Protein AF-A0A1M7G4U4-F1 (afdb_monomer)

Structure (mmCIF, N/CA/C/O b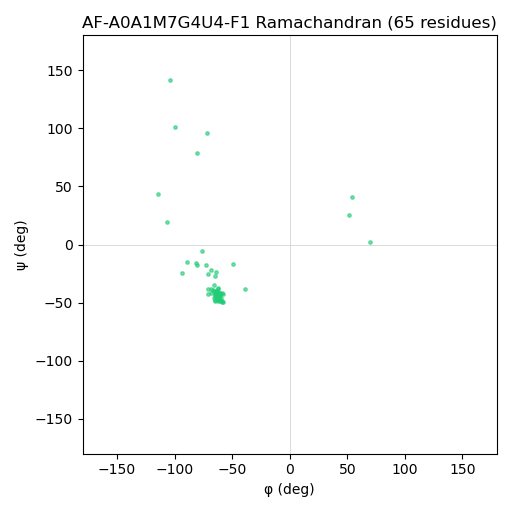ackbone):
data_AF-A0A1M7G4U4-F1
#
_entry.id   AF-A0A1M7G4U4-F1
#
loop_
_atom_site.group_PDB
_atom_site.id
_atom_site.type_symbol
_atom_site.label_atom_id
_atom_site.label_alt_id
_atom_site.label_comp_id
_atom_site.label_asym_id
_atom_site.label_entity_id
_atom_site.label_seq_id
_atom_site.pdbx_PDB_ins_code
_atom_site.Cartn_x
_atom_site.Cartn_y
_atom_site.Cartn_z
_atom_site.occupancy
_atom_site.B_iso_or_equiv
_atom_site.auth_seq_id
_atom_site.auth_comp_id
_atom_site.auth_asym_id
_atom_site.auth_atom_id
_atom_site.pdbx_PDB_model_num
ATOM 1 N N . MET A 1 1 ? 25.632 5.143 -13.366 1.00 53.72 1 MET A N 1
ATOM 2 C CA . MET A 1 1 ? 24.890 5.516 -12.139 1.00 53.72 1 MET A CA 1
ATOM 3 C C . MET A 1 1 ? 23.384 5.479 -12.400 1.00 53.72 1 MET A C 1
ATOM 5 O O . MET A 1 1 ? 22.649 5.004 -11.545 1.00 53.72 1 MET A O 1
ATOM 9 N N . ASP A 1 2 ? 22.951 5.849 -13.607 1.00 65.00 2 ASP A N 1
ATOM 10 C CA . ASP A 1 2 ? 21.553 5.854 -14.068 1.00 65.00 2 ASP A CA 1
ATOM 11 C C . ASP A 1 2 ? 20.884 4.475 -14.207 1.00 65.00 2 ASP A C 1
ATOM 13 O O . ASP A 1 2 ? 19.735 4.322 -13.806 1.00 65.00 2 ASP A O 1
ATOM 17 N N . GLU A 1 3 ? 21.580 3.441 -14.694 1.00 69.81 3 GLU A N 1
ATOM 18 C CA . GLU A 1 3 ? 20.971 2.104 -14.857 1.00 69.81 3 GLU A CA 1
ATOM 19 C C . GLU A 1 3 ? 20.639 1.422 -13.522 1.00 69.81 3 GLU A C 1
ATOM 21 O O . GLU A 1 3 ? 19.594 0.791 -13.381 1.00 69.81 3 GLU A O 1
ATOM 26 N N . ILE A 1 4 ? 21.502 1.587 -12.514 1.00 70.88 4 ILE A N 1
ATOM 27 C CA . ILE A 1 4 ? 21.297 1.016 -11.174 1.00 70.88 4 ILE A CA 1
ATOM 28 C C . ILE A 1 4 ? 20.124 1.714 -10.477 1.00 70.88 4 ILE A C 1
ATOM 30 O O . ILE A 1 4 ? 19.278 1.048 -9.881 1.00 70.88 4 ILE A O 1
ATOM 34 N N . LEU A 1 5 ? 20.039 3.043 -10.600 1.0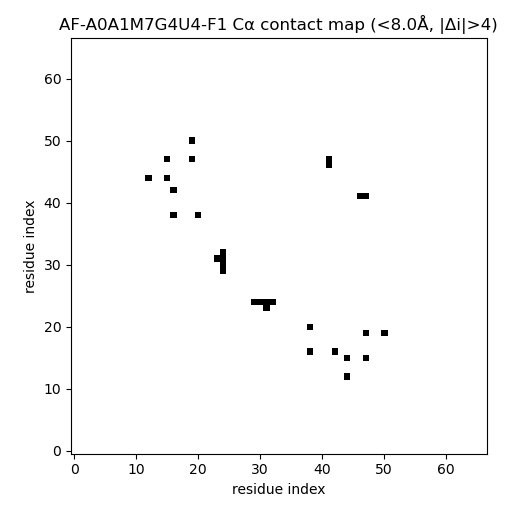0 70.56 5 LEU A N 1
ATOM 35 C CA . LEU A 1 5 ? 18.912 3.837 -10.107 1.00 70.56 5 LEU A CA 1
ATOM 36 C C . LEU A 1 5 ? 17.602 3.477 -10.820 1.00 70.56 5 LEU A C 1
ATOM 38 O O . LEU A 1 5 ? 16.576 3.342 -10.158 1.00 70.56 5 LEU A O 1
ATOM 42 N N . GLY A 1 6 ? 17.637 3.250 -12.136 1.00 71.62 6 GLY A N 1
ATOM 43 C CA . GLY A 1 6 ? 16.478 2.793 -12.904 1.00 71.62 6 GLY A CA 1
ATOM 44 C C . GLY A 1 6 ? 16.005 1.396 -12.493 1.00 71.62 6 GLY A C 1
ATOM 45 O O . GLY A 1 6 ? 14.808 1.172 -12.312 1.00 71.62 6 GLY A O 1
ATOM 46 N N . TYR A 1 7 ? 16.937 0.466 -12.268 1.00 76.31 7 TYR A N 1
ATOM 47 C CA . TYR A 1 7 ? 16.625 -0.887 -11.807 1.00 76.31 7 TYR A CA 1
ATOM 48 C C . TYR A 1 7 ? 16.033 -0.894 -10.390 1.00 76.31 7 TYR A C 1
ATOM 50 O O . TYR A 1 7 ? 15.005 -1.529 -10.149 1.00 76.31 7 TYR A O 1
ATOM 58 N N . LEU A 1 8 ? 16.641 -0.146 -9.463 1.00 75.69 8 LEU A N 1
ATOM 59 C CA . LEU A 1 8 ? 16.118 0.046 -8.108 1.00 75.69 8 LEU A CA 1
ATOM 60 C C . LEU A 1 8 ? 14.737 0.702 -8.130 1.00 75.69 8 LEU A C 1
ATOM 62 O O . LEU A 1 8 ? 13.839 0.229 -7.439 1.00 75.69 8 LEU A O 1
ATOM 66 N N . GLY A 1 9 ? 14.546 1.730 -8.959 1.00 72.06 9 GLY A N 1
ATOM 67 C CA . GLY A 1 9 ? 13.255 2.388 -9.147 1.00 72.06 9 GLY A CA 1
ATOM 68 C C . GLY A 1 9 ? 12.174 1.410 -9.605 1.00 72.06 9 GLY A C 1
ATOM 69 O O . GLY A 1 9 ? 11.126 1.317 -8.972 1.00 72.06 9 GLY A O 1
ATOM 70 N N . GLY A 1 10 ? 12.455 0.599 -10.630 1.00 72.75 10 GLY A N 1
ATOM 71 C CA . GLY A 1 10 ? 11.512 -0.407 -11.127 1.00 72.75 10 GLY A CA 1
ATOM 72 C C . GLY A 1 10 ? 11.211 -1.526 -10.121 1.00 72.75 10 GLY A C 1
ATOM 73 O O . GLY A 1 10 ? 10.079 -2.013 -10.049 1.00 72.75 10 GLY A O 1
ATOM 74 N N . LEU A 1 11 ? 12.201 -1.929 -9.319 1.00 78.19 11 LEU A N 1
ATOM 75 C CA . LEU A 1 11 ? 12.037 -2.956 -8.289 1.00 78.19 11 LEU A CA 1
ATOM 76 C C . LEU A 1 11 ? 11.197 -2.443 -7.113 1.00 78.19 11 LEU A C 1
ATOM 78 O O . LEU A 1 11 ? 10.284 -3.137 -6.662 1.00 78.19 11 LEU A O 1
ATOM 82 N N . ILE A 1 12 ? 11.452 -1.208 -6.678 1.00 73.06 12 ILE A N 1
ATOM 83 C CA . ILE A 1 12 ? 10.647 -0.505 -5.676 1.00 73.06 12 ILE A CA 1
ATOM 84 C C . ILE A 1 12 ? 9.214 -0.355 -6.187 1.00 73.06 12 ILE A C 1
ATOM 86 O O . ILE A 1 12 ? 8.279 -0.738 -5.490 1.00 73.06 12 ILE A O 1
ATOM 90 N N . GLU A 1 13 ? 9.018 0.109 -7.420 1.00 73.31 13 GLU A N 1
ATOM 91 C CA . GLU A 1 13 ? 7.682 0.320 -7.976 1.00 73.31 13 GLU A CA 1
ATOM 92 C C . GLU A 1 13 ? 6.870 -0.985 -8.037 1.00 73.31 13 GLU A C 1
ATOM 94 O O . GLU A 1 13 ? 5.706 -1.015 -7.634 1.00 73.31 13 GLU A O 1
ATOM 99 N N . ARG A 1 14 ? 7.490 -2.100 -8.450 1.00 74.44 14 ARG A N 1
ATOM 100 C CA . ARG A 1 14 ? 6.846 -3.426 -8.422 1.00 74.44 14 ARG A CA 1
ATOM 101 C C . ARG A 1 14 ? 6.535 -3.901 -7.006 1.00 74.44 14 ARG A C 1
ATOM 103 O O . ARG A 1 14 ? 5.449 -4.436 -6.780 1.00 74.44 14 ARG A O 1
ATOM 110 N N . GLY A 1 15 ? 7.458 -3.712 -6.065 1.00 72.38 15 GLY A N 1
ATOM 111 C CA . GLY A 1 15 ? 7.264 -4.100 -4.667 1.00 72.38 15 GLY A CA 1
ATOM 112 C C . GLY A 1 15 ? 6.109 -3.338 -4.018 1.00 72.38 15 GLY A C 1
ATOM 113 O O . GLY A 1 15 ? 5.194 -3.944 -3.463 1.00 72.38 15 GLY A O 1
ATOM 114 N N . PHE A 1 16 ? 6.095 -2.014 -4.173 1.00 71.00 16 PHE A N 1
ATOM 115 C CA . PHE A 1 16 ? 5.041 -1.136 -3.665 1.00 71.00 16 PHE A CA 1
ATOM 116 C C . PHE A 1 16 ? 3.678 -1.439 -4.288 1.00 71.00 16 PHE A C 1
ATOM 118 O O . PHE A 1 16 ? 2.661 -1.443 -3.599 1.00 71.00 16 PHE A O 1
ATOM 125 N N . ARG A 1 17 ? 3.658 -1.759 -5.581 1.00 71.44 17 ARG A N 1
ATOM 126 C CA . ARG A 1 17 ? 2.459 -2.160 -6.317 1.00 71.44 17 ARG A CA 1
ATOM 127 C C . ARG A 1 17 ? 1.836 -3.446 -5.757 1.00 71.44 17 ARG A C 1
ATOM 129 O O . ARG A 1 17 ? 0.631 -3.488 -5.513 1.00 71.44 17 ARG A O 1
ATOM 136 N N . LEU A 1 18 ? 2.650 -4.474 -5.512 1.00 73.50 18 LEU A N 1
ATOM 137 C CA . LEU A 1 18 ? 2.198 -5.729 -4.898 1.00 73.50 18 LEU A CA 1
ATOM 138 C C . LEU A 1 18 ? 1.737 -5.523 -3.451 1.00 73.50 18 LEU A C 1
ATOM 140 O O . LEU A 1 18 ? 0.720 -6.076 -3.034 1.00 73.50 18 LEU A O 1
ATOM 144 N N . PHE A 1 19 ? 2.457 -4.698 -2.696 1.00 73.06 19 PHE A N 1
ATOM 145 C CA . PHE A 1 19 ? 2.139 -4.428 -1.300 1.00 73.06 19 PHE A CA 1
ATOM 146 C C . PHE A 1 19 ? 0.864 -3.580 -1.141 1.00 73.06 19 PHE A C 1
ATOM 148 O O . PHE A 1 19 ? 0.028 -3.878 -0.290 1.00 73.06 19 PHE A O 1
ATOM 155 N N . GLY A 1 20 ? 0.641 -2.592 -2.012 1.00 70.50 20 GLY A N 1
ATOM 156 C CA . GLY A 1 20 ? -0.603 -1.819 -2.060 1.00 70.50 20 GLY A CA 1
ATOM 157 C C . GLY A 1 20 ? -1.826 -2.687 -2.371 1.00 70.50 20 GLY A C 1
ATOM 158 O O . GLY A 1 20 ? -2.853 -2.555 -1.709 1.00 70.50 20 GLY A O 1
ATOM 159 N N . LEU A 1 21 ? -1.702 -3.636 -3.310 1.00 72.75 21 LEU A N 1
ATOM 160 C CA . LEU A 1 21 ? -2.745 -4.639 -3.572 1.00 72.75 21 LEU A CA 1
ATOM 161 C C . LEU A 1 21 ? -3.033 -5.509 -2.358 1.00 72.75 21 LEU A C 1
ATOM 163 O O . LEU A 1 21 ? -4.191 -5.809 -2.070 1.00 72.75 21 LEU A O 1
ATOM 167 N N . TRP A 1 22 ? -1.982 -5.926 -1.659 1.00 73.81 22 TRP A N 1
ATOM 168 C CA . TRP A 1 22 ? -2.111 -6.756 -0.474 1.00 73.81 22 TRP A CA 1
ATOM 169 C C . TRP A 1 22 ? -2.855 -6.022 0.650 1.00 73.81 22 TRP A C 1
ATOM 171 O O . TRP A 1 22 ? -3.794 -6.579 1.217 1.00 73.81 22 TRP A O 1
ATOM 181 N N . ILE A 1 23 ? -2.524 -4.747 0.891 1.00 70.81 23 ILE A N 1
ATOM 182 C CA . ILE A 1 23 ? -3.241 -3.883 1.841 1.00 70.81 23 ILE A CA 1
ATOM 183 C C . ILE A 1 23 ? -4.704 -3.695 1.425 1.00 70.81 23 ILE A C 1
ATOM 185 O O . ILE A 1 23 ? -5.597 -3.869 2.249 1.00 70.81 23 ILE A O 1
ATOM 189 N N . LEU A 1 24 ? -4.971 -3.381 0.153 1.00 71.69 24 LEU A N 1
ATOM 190 C CA . LEU A 1 24 ? -6.337 -3.228 -0.363 1.00 71.69 24 LEU A CA 1
ATOM 191 C C . LEU A 1 24 ? -7.161 -4.502 -0.166 1.00 71.69 24 LEU A C 1
ATOM 193 O O . LEU A 1 24 ? -8.312 -4.435 0.264 1.00 71.69 24 LEU A O 1
ATOM 197 N N . LYS A 1 25 ? -6.564 -5.666 -0.434 1.00 71.38 25 LYS A N 1
ATOM 198 C CA . LYS A 1 25 ? -7.199 -6.970 -0.236 1.00 71.38 25 LYS A CA 1
ATOM 199 C C . LYS A 1 25 ? -7.505 -7.243 1.238 1.00 71.38 25 LYS A C 1
ATOM 201 O O . LYS A 1 25 ? -8.575 -7.766 1.529 1.00 71.38 25 LYS A O 1
ATOM 206 N N . LEU A 1 26 ? -6.600 -6.871 2.144 1.00 71.88 26 LEU A N 1
ATOM 207 C CA . LEU A 1 26 ? -6.807 -6.967 3.591 1.00 71.88 26 LEU A CA 1
ATOM 208 C C . LEU A 1 26 ? -7.935 -6.050 4.073 1.00 71.88 26 LEU A C 1
ATOM 210 O O . LEU A 1 26 ? -8.837 -6.507 4.764 1.00 71.88 26 LEU A O 1
ATOM 214 N N . LEU A 1 27 ? -7.916 -4.778 3.668 1.00 67.00 27 LEU A N 1
ATOM 215 C CA . LEU A 1 27 ? -8.915 -3.784 4.074 1.00 67.00 27 LEU A CA 1
ATOM 216 C C . LEU A 1 27 ? -10.324 -4.102 3.565 1.00 67.00 27 LEU A C 1
ATOM 218 O O . LEU A 1 27 ? -11.307 -3.679 4.164 1.00 67.00 27 LEU A O 1
ATOM 222 N N . THR A 1 28 ? -10.433 -4.824 2.452 1.00 69.00 28 THR A N 1
ATOM 223 C CA . THR A 1 28 ? -11.720 -5.163 1.828 1.00 69.00 28 THR A CA 1
ATOM 224 C C . THR A 1 28 ? -12.115 -6.627 2.016 1.00 69.00 28 THR A C 1
ATOM 226 O O . THR A 1 28 ? -12.967 -7.120 1.278 1.00 69.00 28 THR A O 1
ATOM 229 N N . ASP A 1 29 ? -11.518 -7.318 2.995 1.00 63.03 29 ASP A N 1
ATOM 230 C CA . ASP A 1 29 ? -11.874 -8.689 3.393 1.00 63.03 29 ASP A CA 1
ATOM 231 C C . ASP A 1 29 ? -11.847 -9.688 2.219 1.00 63.03 29 ASP A C 1
ATOM 233 O O . ASP A 1 29 ? -12.742 -10.499 2.002 1.00 63.03 29 ASP A O 1
ATOM 237 N N . GLY A 1 30 ? -10.844 -9.565 1.345 1.00 62.66 30 GLY A N 1
ATOM 238 C CA . GLY A 1 30 ? -10.711 -10.434 0.173 1.00 62.66 30 GLY A CA 1
ATOM 239 C C . GLY A 1 30 ? -11.771 -10.224 -0.916 1.00 62.66 30 GLY A C 1
ATOM 240 O O . GLY A 1 30 ? -11.720 -10.904 -1.943 1.00 62.66 30 GLY A O 1
ATOM 241 N N . ARG A 1 31 ? -12.691 -9.264 -0.748 1.00 62.97 31 ARG A N 1
ATOM 242 C CA . ARG A 1 31 ? -13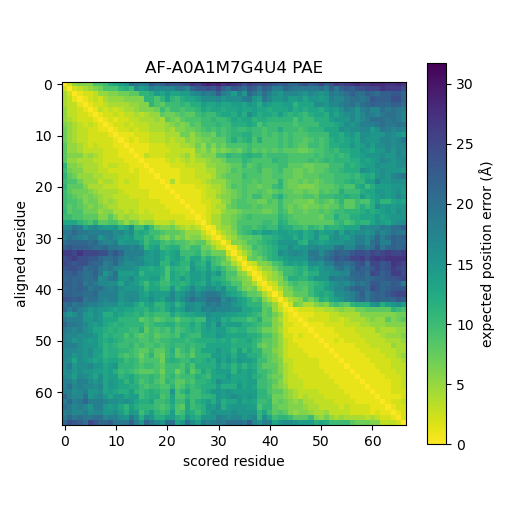.711 -8.913 -1.746 1.00 62.97 31 ARG A CA 1
ATOM 243 C C . ARG A 1 31 ? -13.118 -8.164 -2.943 1.00 62.97 31 ARG A C 1
ATOM 245 O O . ARG A 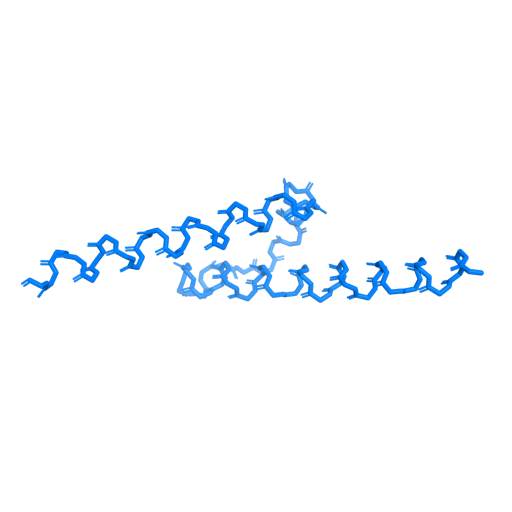1 31 ? -13.731 -8.138 -4.009 1.00 62.97 31 ARG A O 1
ATOM 252 N N . TYR A 1 32 ? -11.908 -7.613 -2.798 1.00 61.69 32 TYR A N 1
ATOM 253 C CA . TYR A 1 32 ? -11.099 -7.146 -3.925 1.00 61.69 32 TYR A CA 1
ATOM 254 C C . TYR A 1 32 ? -10.554 -8.334 -4.720 1.00 61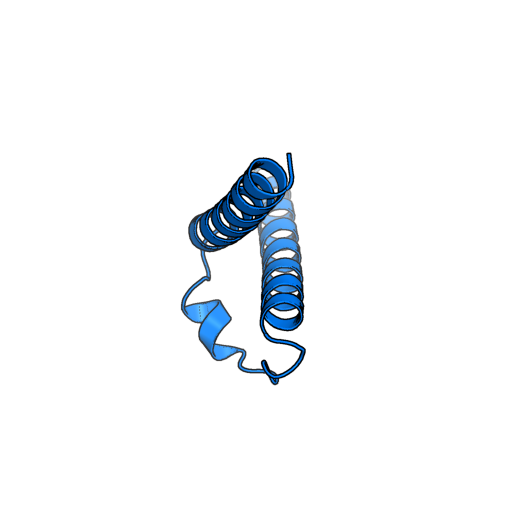.69 32 TYR A C 1
ATOM 256 O O . TYR A 1 32 ? -9.529 -8.933 -4.386 1.00 61.69 32 TYR A O 1
ATOM 264 N N . ARG A 1 33 ? -11.263 -8.678 -5.793 1.00 53.00 33 ARG A N 1
ATOM 265 C CA . ARG A 1 33 ? -10.892 -9.739 -6.725 1.00 53.00 33 ARG A CA 1
ATOM 266 C C . ARG A 1 33 ? -10.233 -9.115 -7.952 1.00 53.00 33 ARG A C 1
ATOM 268 O O . ARG A 1 33 ? -10.924 -8.575 -8.802 1.00 53.0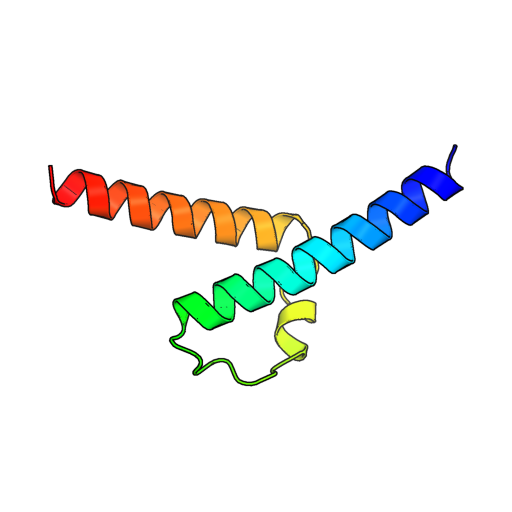0 33 ARG A O 1
ATOM 275 N N . ASP A 1 34 ? -8.904 -9.175 -8.007 1.00 58.59 34 ASP A N 1
ATOM 276 C CA . ASP A 1 34 ? -8.100 -9.077 -9.238 1.00 58.59 34 ASP A CA 1
ATOM 277 C C . ASP A 1 34 ? -8.349 -7.888 -10.189 1.00 58.59 34 ASP A C 1
ATOM 279 O O . ASP A 1 34 ? -8.027 -7.951 -11.377 1.00 58.59 34 ASP A O 1
ATOM 283 N N . THR A 1 35 ? -8.852 -6.752 -9.702 1.00 51.25 35 THR A N 1
ATOM 284 C CA . THR A 1 35 ? -9.018 -5.571 -10.558 1.00 51.25 35 THR A CA 1
ATOM 285 C C . THR A 1 35 ? -7.688 -4.830 -10.709 1.00 51.25 35 THR A C 1
ATOM 287 O O . THR A 1 35 ? -7.441 -3.792 -10.094 1.00 51.25 35 THR A O 1
ATOM 290 N N . ASN A 1 36 ? -6.834 -5.366 -11.585 1.00 51.88 36 ASN A N 1
ATOM 291 C CA . ASN A 1 36 ? -5.575 -4.783 -12.071 1.00 51.88 36 ASN A CA 1
ATOM 292 C C . ASN A 1 36 ? -5.738 -3.317 -12.555 1.00 51.88 36 ASN A C 1
ATOM 294 O O . ASN A 1 36 ? -4.767 -2.573 -12.663 1.00 51.88 36 ASN A O 1
ATOM 298 N N . SER A 1 37 ? -6.973 -2.872 -12.814 1.00 51.59 37 SER A N 1
ATOM 299 C CA . SER A 1 37 ? -7.308 -1.516 -13.258 1.00 51.59 37 SER A CA 1
ATOM 300 C C . SER A 1 37 ? -7.144 -0.426 -12.190 1.00 51.59 37 SER A C 1
ATOM 302 O O . SER A 1 37 ? -6.886 0.714 -12.558 1.00 51.59 37 SER A O 1
ATOM 304 N N . TYR A 1 38 ? -7.221 -0.721 -10.885 1.00 50.00 38 TYR A N 1
ATOM 305 C CA . TYR A 1 38 ? -7.021 0.321 -9.855 1.00 50.00 38 TYR A CA 1
ATOM 306 C C . TYR A 1 38 ? -5.547 0.629 -9.580 1.00 50.00 38 TYR A C 1
ATOM 308 O O . TYR A 1 38 ? -5.219 1.716 -9.112 1.00 50.00 38 TYR A O 1
ATOM 316 N N . LEU A 1 39 ? -4.642 -0.267 -9.978 1.00 50.19 39 LEU A N 1
ATOM 317 C CA . LEU A 1 39 ? -3.204 0.007 -10.027 1.00 50.19 39 LEU A CA 1
ATOM 318 C C . LEU A 1 39 ? -2.830 1.087 -11.032 1.00 50.19 39 LEU A C 1
ATOM 320 O O . LEU A 1 39 ? -1.794 1.718 -10.875 1.00 50.19 39 LEU A O 1
ATOM 324 N N . TYR A 1 40 ? -3.671 1.303 -12.042 1.00 50.66 40 TYR A N 1
ATOM 325 C CA . TYR A 1 40 ? -3.546 2.431 -12.959 1.00 50.66 40 TYR A CA 1
ATOM 326 C C . TYR A 1 40 ? -4.139 3.726 -12.393 1.00 50.66 40 TYR A C 1
ATOM 328 O O . TYR A 1 40 ? -3.815 4.795 -12.900 1.00 50.66 40 TYR A O 1
ATOM 336 N N . PHE A 1 41 ? -4.963 3.651 -11.340 1.00 49.03 41 PHE A N 1
ATOM 337 C CA . PHE A 1 41 ? -5.524 4.818 -10.645 1.00 49.03 41 PHE A CA 1
ATOM 338 C C . PHE A 1 41 ? -4.683 5.247 -9.428 1.00 49.03 41 PHE A C 1
ATOM 340 O O . PHE A 1 41 ? -4.663 6.419 -9.067 1.00 49.03 41 PHE A O 1
ATOM 347 N N . LEU A 1 42 ? -3.922 4.312 -8.847 1.00 51.06 42 LEU A N 1
ATOM 348 C CA . LEU A 1 42 ? -2.897 4.539 -7.822 1.00 51.06 42 LEU A CA 1
ATOM 349 C C . LEU A 1 42 ? -1.462 4.195 -8.308 1.00 51.06 42 LEU A C 1
ATOM 351 O O .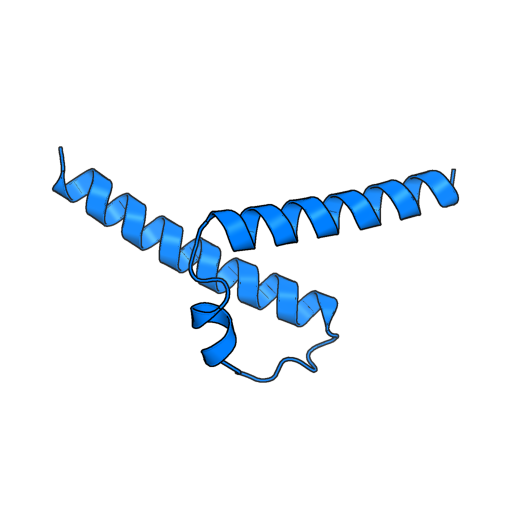 LEU A 1 42 ? -0.706 3.559 -7.573 1.00 51.06 42 LEU A O 1
ATOM 355 N N . PRO A 1 43 ? -1.031 4.566 -9.529 1.00 49.44 43 PRO A N 1
ATOM 356 C CA . PRO A 1 43 ? 0.248 4.098 -10.061 1.00 49.44 43 PRO A CA 1
ATOM 357 C C . PRO A 1 43 ? 1.445 4.832 -9.445 1.00 49.44 43 PRO A C 1
ATOM 359 O O . PRO A 1 43 ? 2.588 4.484 -9.721 1.00 49.44 43 PRO A O 1
ATOM 362 N N . THR A 1 44 ? 1.210 5.855 -8.624 1.00 60.62 44 THR A N 1
ATOM 363 C CA . THR A 1 44 ? 2.260 6.720 -8.091 1.00 60.62 44 THR A CA 1
ATOM 364 C C . THR A 1 44 ? 2.553 6.382 -6.637 1.00 60.62 44 THR A C 1
ATOM 366 O O . THR A 1 44 ? 1.634 6.187 -5.841 1.00 60.62 44 THR A O 1
ATOM 369 N N . PHE A 1 45 ? 3.836 6.426 -6.267 1.00 60.25 45 PHE A N 1
ATOM 370 C CA . PHE A 1 45 ? 4.329 6.386 -4.882 1.00 60.25 45 PHE A CA 1
ATOM 371 C C . PHE A 1 45 ? 3.446 7.189 -3.908 1.00 60.25 45 PHE A C 1
ATOM 373 O O . PHE A 1 45 ? 3.155 6.737 -2.808 1.00 60.25 45 PHE A O 1
ATOM 380 N N . ILE A 1 46 ? 2.935 8.338 -4.360 1.00 65.25 46 ILE A N 1
ATOM 381 C CA . ILE A 1 46 ? 2.017 9.208 -3.618 1.00 65.25 46 ILE A CA 1
ATOM 382 C C . ILE A 1 46 ? 0.728 8.487 -3.210 1.00 65.25 46 ILE A C 1
ATOM 384 O O . ILE A 1 46 ? 0.372 8.534 -2.041 1.00 65.25 46 ILE A O 1
ATOM 388 N N . GLY A 1 47 ? 0.049 7.786 -4.123 1.00 68.94 47 GLY A N 1
ATOM 389 C CA . GLY A 1 47 ? -1.194 7.075 -3.803 1.00 68.94 47 GLY A CA 1
ATOM 390 C C . GLY A 1 47 ? -0.971 5.976 -2.765 1.00 68.94 47 GLY A C 1
ATOM 391 O O . GLY A 1 47 ? -1.779 5.796 -1.854 1.00 68.94 47 GLY A O 1
ATOM 392 N N . PHE A 1 48 ? 0.169 5.289 -2.857 1.00 69.00 48 PHE A N 1
ATOM 393 C CA . PHE A 1 48 ? 0.569 4.313 -1.853 1.00 69.00 48 PHE A CA 1
ATOM 394 C C . PHE A 1 48 ? 0.841 4.966 -0.488 1.00 69.00 48 PHE A C 1
ATOM 396 O O . PHE A 1 48 ? 0.328 4.498 0.527 1.00 69.00 48 PHE A O 1
ATOM 403 N N . VAL A 1 49 ? 1.612 6.059 -0.454 1.00 70.88 49 VAL A N 1
ATOM 404 C CA . VAL A 1 49 ? 1.886 6.809 0.782 1.00 70.88 49 VAL A CA 1
ATOM 405 C C . VAL A 1 49 ? 0.582 7.304 1.400 1.00 70.88 49 VAL A C 1
ATOM 407 O O . VAL A 1 49 ? 0.394 7.161 2.604 1.00 70.88 49 VAL A O 1
ATOM 410 N N . THR A 1 50 ? -0.354 7.806 0.593 1.00 75.12 50 THR A N 1
ATOM 411 C CA . THR A 1 50 ? -1.676 8.215 1.067 1.00 75.12 50 THR A CA 1
ATOM 412 C C . THR A 1 50 ? -2.415 7.049 1.714 1.00 75.12 50 THR A C 1
ATOM 414 O O . THR A 1 50 ? -2.880 7.210 2.835 1.00 75.12 50 THR A O 1
ATOM 417 N N . LEU A 1 51 ? -2.477 5.870 1.082 1.00 74.56 51 LEU A N 1
ATOM 418 C CA . LEU A 1 51 ? -3.121 4.690 1.678 1.00 74.56 51 LEU A CA 1
ATOM 419 C C . LEU A 1 51 ? -2.455 4.244 2.985 1.00 74.56 51 LEU A C 1
ATOM 421 O O . LEU A 1 51 ? -3.154 3.927 3.950 1.00 74.56 51 LEU A O 1
ATOM 425 N N . ALA A 1 52 ? -1.123 4.230 3.034 1.00 75.69 52 ALA A N 1
ATOM 426 C CA . ALA A 1 52 ? -0.375 3.856 4.230 1.00 75.69 52 ALA A CA 1
ATOM 427 C C . ALA A 1 52 ? -0.639 4.837 5.384 1.00 75.69 52 ALA A C 1
ATOM 429 O O . ALA A 1 52 ? -0.971 4.414 6.490 1.00 75.69 52 ALA A O 1
ATOM 430 N N . VAL A 1 53 ? -0.573 6.144 5.111 1.00 80.88 53 VAL A N 1
ATOM 431 C CA . VAL A 1 53 ? -0.866 7.198 6.092 1.00 80.88 53 VAL A CA 1
ATOM 432 C C . VAL A 1 53 ? -2.313 7.111 6.572 1.00 80.88 53 VAL A C 1
ATOM 434 O O . VAL A 1 53 ? -2.553 7.194 7.773 1.00 80.88 53 VAL A O 1
ATOM 437 N N . LEU A 1 54 ? -3.273 6.887 5.670 1.00 82.19 54 LEU A N 1
ATOM 438 C CA . LEU A 1 54 ? -4.688 6.772 6.028 1.00 82.19 54 LEU A CA 1
ATOM 439 C C . LEU A 1 54 ? -4.936 5.560 6.934 1.00 82.19 54 LEU A C 1
ATOM 441 O O . LEU A 1 54 ? -5.648 5.664 7.929 1.00 82.19 54 LEU A O 1
ATOM 445 N N . SER A 1 55 ? -4.293 4.431 6.630 1.00 80.38 55 SER A N 1
ATOM 446 C CA . SER A 1 55 ? -4.391 3.206 7.431 1.00 80.38 55 SER A CA 1
ATOM 447 C C . SER A 1 55 ? -3.805 3.400 8.833 1.00 80.38 55 SER A C 1
ATOM 449 O O . SER A 1 55 ? -4.428 3.019 9.822 1.00 80.38 55 SER A O 1
ATOM 451 N N . ILE A 1 56 ? -2.637 4.046 8.935 1.00 85.38 56 ILE A N 1
ATOM 452 C CA . ILE A 1 56 ? -2.007 4.384 10.220 1.00 85.38 56 ILE A CA 1
ATOM 453 C C . ILE A 1 56 ? -2.882 5.364 11.009 1.00 85.38 56 ILE A C 1
ATOM 455 O O . ILE A 1 56 ? -3.064 5.182 12.209 1.00 85.38 56 ILE A O 1
ATOM 459 N N . ALA A 1 57 ? -3.456 6.373 10.351 1.00 85.50 57 ALA A N 1
ATOM 460 C CA . ALA A 1 57 ? -4.341 7.337 10.993 1.00 85.50 57 ALA A CA 1
ATOM 461 C C . ALA A 1 57 ? -5.588 6.658 11.580 1.00 85.50 57 ALA A C 1
ATOM 463 O O . ALA A 1 57 ? -5.922 6.908 12.736 1.00 85.50 57 ALA A O 1
ATOM 464 N N . ILE A 1 58 ? -6.229 5.752 10.831 1.00 88.00 58 ILE A N 1
ATOM 465 C CA . ILE A 1 58 ? -7.371 4.966 11.321 1.00 88.00 58 ILE A CA 1
ATOM 466 C C . ILE A 1 58 ? -6.972 4.135 12.547 1.00 88.00 58 ILE A C 1
ATOM 468 O O . ILE A 1 58 ? -7.685 4.156 13.549 1.00 88.00 58 ILE A O 1
ATOM 472 N N . LEU A 1 59 ? -5.825 3.448 12.499 1.00 87.62 59 LEU A N 1
ATOM 473 C CA . LEU A 1 59 ? -5.318 2.669 13.633 1.00 87.62 59 LEU A CA 1
ATOM 474 C C . LEU A 1 59 ? -5.045 3.543 14.861 1.00 87.62 59 LEU A C 1
ATOM 476 O O . LEU A 1 59 ? -5.419 3.164 15.965 1.00 87.62 59 LEU A O 1
ATOM 480 N N . CYS A 1 60 ? -4.440 4.718 14.679 1.00 88.50 60 CYS A N 1
ATOM 481 C CA . CYS A 1 60 ? -4.177 5.662 15.766 1.00 88.50 60 CYS A CA 1
ATOM 482 C C . CYS A 1 60 ? -5.472 6.174 16.405 1.00 88.50 60 CYS A C 1
ATOM 484 O O . CYS A 1 60 ? -5.567 6.224 17.627 1.00 88.50 60 CYS A O 1
ATOM 486 N N . ILE A 1 61 ? -6.477 6.523 15.594 1.00 92.81 61 ILE A N 1
ATOM 487 C CA . ILE A 1 61 ? -7.793 6.954 16.088 1.00 92.81 61 ILE A CA 1
ATOM 488 C C . ILE A 1 61 ? -8.456 5.822 16.873 1.00 92.81 61 ILE A C 1
ATOM 490 O O . ILE A 1 61 ? -8.972 6.051 17.963 1.00 92.81 61 ILE A O 1
ATOM 494 N N . PHE A 1 62 ? -8.422 4.601 16.343 1.00 92.38 62 PHE A N 1
ATOM 495 C CA . PHE A 1 62 ? -8.985 3.439 17.021 1.00 92.38 62 PHE A CA 1
ATOM 496 C C . PHE A 1 62 ? -8.286 3.166 18.359 1.00 92.38 62 PHE A C 1
ATOM 498 O O . PHE A 1 62 ? -8.957 2.961 19.364 1.00 92.38 62 PHE A O 1
ATOM 505 N N . LEU A 1 63 ? -6.950 3.222 18.387 1.00 91.88 63 LEU A N 1
ATOM 506 C CA . LEU A 1 63 ? -6.154 3.045 19.602 1.00 91.88 63 LEU A CA 1
ATOM 507 C C . LEU A 1 63 ? -6.452 4.138 20.639 1.00 91.88 63 LEU A C 1
ATOM 509 O O . LEU A 1 63 ? -6.581 3.840 21.820 1.00 91.88 63 LEU A O 1
ATOM 513 N N . PHE A 1 64 ? -6.592 5.388 20.193 1.00 89.81 64 PHE A N 1
ATOM 514 C CA . PHE A 1 64 ? -6.948 6.517 21.048 1.00 89.81 64 PHE A CA 1
ATOM 515 C C . PHE A 1 64 ? -8.348 6.367 21.654 1.00 89.81 64 PHE A C 1
ATOM 517 O O . PHE A 1 64 ? -8.527 6.648 22.828 1.00 89.81 64 PHE A O 1
ATOM 524 N N . LEU A 1 65 ? -9.329 5.895 20.879 1.00 89.00 65 LEU A N 1
ATOM 525 C CA . LEU A 1 65 ? -10.690 5.642 21.367 1.00 89.00 65 LEU A CA 1
ATOM 526 C C . LEU A 1 65 ? -10.778 4.468 22.354 1.00 89.00 65 LEU A C 1
ATOM 528 O O . LEU A 1 65 ? -11.758 4.373 23.089 1.00 89.00 65 LEU A O 1
ATOM 532 N N . LEU A 1 66 ? -9.803 3.556 22.328 1.00 84.88 66 LEU A N 1
ATOM 533 C CA . LEU A 1 66 ? -9.732 2.404 23.230 1.00 84.88 66 LEU A CA 1
ATOM 534 C C . LEU A 1 66 ? -8.982 2.704 24.542 1.00 84.88 66 LEU A C 1
ATOM 536 O O . LEU A 1 66 ? -9.048 1.890 25.464 1.00 84.88 66 LEU A O 1
ATOM 540 N N . SER A 1 67 ? -8.233 3.811 24.581 1.00 77.38 67 SER A N 1
ATOM 541 C CA . SER A 1 67 ? -7.474 4.304 25.738 1.00 77.38 67 SER A CA 1
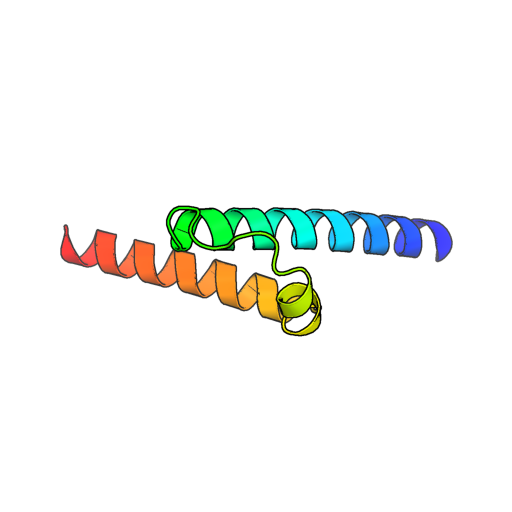ATOM 542 C C . SER A 1 67 ? -8.343 5.126 26.682 1.00 77.38 67 SER A C 1
ATOM 544 O O . SER A 1 67 ? 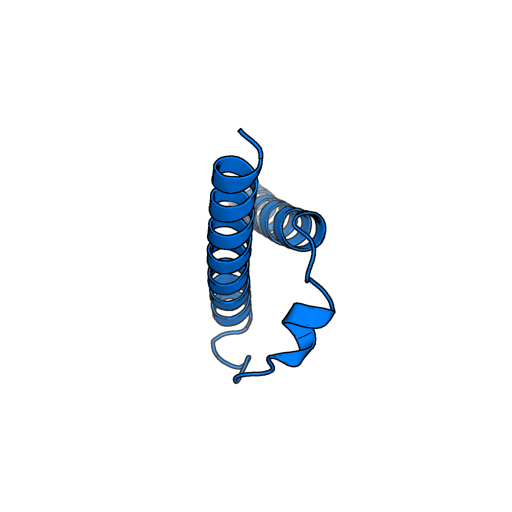-7.909 5.223 27.853 1.00 77.38 67 SER A O 1
#

Sequence (67 aa):
MDEILGYLGGLIERGFRLFGLWILKLLTDGRYRDTNSYLYFLPTFIGFVTLAVLSIAILCIFLFLLS

Foldseek 3Di:
DVVVVVVVVVVVLVVLLVVLVVVVCVVVVNPPDPPPVCCVVQSDPVSSVVSVVVVVVVVVVVVVVVD

Mean predicted aligned error: 10.44 Å

Solvent-accessible surface area (backbone atoms only — not comparable to full-atom values): 3897 Å² total; per-residue (Å²): 116,64,66,61,52,52,51,51,50,54,52,50,53,54,50,52,52,55,50,48,50,50,51,52,24,62,79,46,75,61,69,59,69,86,64,71,68,54,52,72,76,46,71,44,74,64,48,48,48,50,52,53,51,51,52,51,49,52,51,52,52,53,52,59,75,73,104

Secondary structure (DSSP, 8-state):
-HHHHHHHHHHHHHHHHHHHHHHHHHHTTT-----TTGGGTS-SHHHHHHHHHHHHHHHHHHHHHH-

Organism: NCBI:txid1220495

pLDDT: mean 70.62, std 11.73, range [49.03, 92.81]

Radius of gyration: 14.9 Å; Cα contacts (8 Å, |Δi|>4): 15; chains: 1; bounding box: 39×20×41 Å